Protein AF-A0ABD5QI08-F1 (afdb_monomer_lite)

Organism: NCBI:txid1849069

Structure (mmCIF, N/CA/C/O backbone):
data_AF-A0ABD5QI08-F1
#
_entry.id   AF-A0ABD5QI08-F1
#
loop_
_atom_site.group_PDB
_atom_site.id
_atom_site.type_symbol
_atom_site.label_atom_id
_atom_site.label_alt_id
_atom_site.label_comp_id
_atom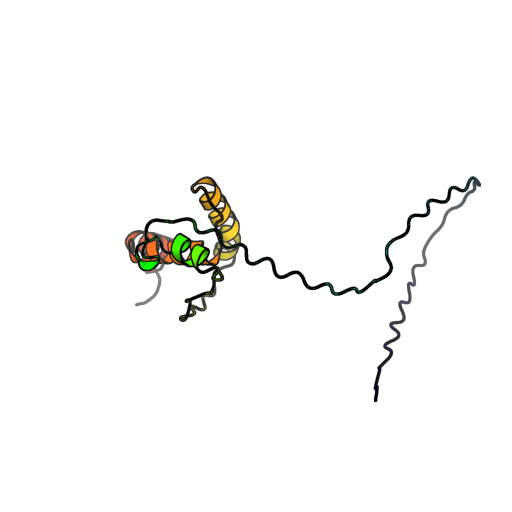_site.label_asym_id
_atom_site.label_entity_id
_atom_site.label_seq_id
_atom_site.pdbx_PDB_ins_code
_atom_site.Cartn_x
_atom_site.Cartn_y
_atom_site.Cartn_z
_atom_site.occupancy
_atom_site.B_iso_or_equiv
_atom_site.auth_seq_id
_atom_site.auth_comp_id
_atom_site.auth_asym_id
_atom_site.auth_atom_id
_atom_site.pdbx_PDB_model_num
ATOM 1 N N . MET A 1 1 ? 16.303 46.527 -18.832 1.00 41.62 1 MET A N 1
ATOM 2 C CA . MET A 1 1 ? 17.630 46.263 -18.244 1.00 41.62 1 MET A CA 1
ATOM 3 C C . MET A 1 1 ? 17.520 46.333 -16.727 1.00 41.62 1 MET A C 1
ATOM 5 O O . MET A 1 1 ? 17.105 47.356 -16.206 1.00 41.62 1 MET A O 1
ATOM 9 N N . THR A 1 2 ? 17.790 45.192 -16.084 1.00 43.00 2 THR A N 1
ATOM 10 C CA . THR A 1 2 ? 18.427 45.016 -14.762 1.00 43.00 2 THR A CA 1
ATOM 11 C C . THR A 1 2 ? 18.005 45.931 -13.605 1.00 43.00 2 THR A C 1
ATOM 13 O O . THR A 1 2 ? 18.594 46.985 -13.381 1.00 43.00 2 THR A O 1
ATOM 16 N N . GLY A 1 3 ? 17.078 45.445 -12.779 1.00 51.38 3 GLY A N 1
ATOM 17 C CA . GLY A 1 3 ? 16.947 45.859 -11.380 1.00 51.38 3 GLY A CA 1
ATOM 18 C C . GLY A 1 3 ? 17.416 44.732 -10.460 1.00 51.38 3 GLY A C 1
ATOM 19 O O . GLY A 1 3 ? 16.595 43.943 -10.005 1.00 51.38 3 GLY A O 1
ATOM 20 N N . LEU A 1 4 ? 18.726 44.627 -10.211 1.00 66.00 4 LEU A N 1
ATOM 21 C CA . LEU A 1 4 ? 19.277 43.728 -9.190 1.00 66.00 4 LEU A CA 1
ATOM 22 C C . LEU A 1 4 ? 19.233 44.437 -7.829 1.00 66.00 4 LEU A C 1
ATOM 24 O O . LEU A 1 4 ? 19.954 45.406 -7.597 1.00 66.00 4 LEU A O 1
ATOM 28 N N . LYS A 1 5 ? 18.391 43.941 -6.921 1.00 64.25 5 LYS A N 1
ATOM 29 C CA . LYS A 1 5 ? 18.389 44.317 -5.503 1.00 64.25 5 LYS A CA 1
ATOM 30 C C . LYS A 1 5 ? 19.515 43.541 -4.810 1.00 64.25 5 LYS A C 1
ATOM 32 O O . LYS A 1 5 ? 19.376 42.347 -4.569 1.00 64.25 5 LYS A O 1
ATOM 37 N N . LYS A 1 6 ? 20.634 44.207 -4.507 1.00 54.91 6 LYS A N 1
ATOM 38 C CA . LYS A 1 6 ? 21.641 43.700 -3.561 1.00 54.91 6 LYS A CA 1
ATOM 39 C C . LYS A 1 6 ? 21.033 43.737 -2.157 1.00 54.91 6 LYS A C 1
ATOM 41 O O . LYS A 1 6 ? 20.915 44.808 -1.572 1.00 54.91 6 LYS A O 1
ATOM 46 N N . GLY A 1 7 ? 20.625 42.584 -1.639 1.00 48.62 7 GLY A N 1
ATOM 47 C CA . GLY A 1 7 ? 20.430 42.401 -0.205 1.00 48.62 7 GLY A CA 1
ATOM 48 C C . GLY A 1 7 ? 21.785 42.104 0.424 1.00 48.62 7 GLY A C 1
ATOM 49 O O . GLY A 1 7 ? 22.311 41.012 0.246 1.00 48.62 7 GLY A O 1
ATOM 50 N N . THR A 1 8 ? 22.375 43.080 1.109 1.00 58.38 8 THR A N 1
ATOM 51 C CA . THR A 1 8 ? 23.517 42.853 1.999 1.00 58.38 8 THR A CA 1
ATOM 52 C C . THR A 1 8 ? 22.947 42.412 3.344 1.00 58.38 8 THR A C 1
ATOM 54 O O . THR A 1 8 ? 22.516 43.245 4.141 1.00 58.38 8 THR A O 1
ATOM 57 N N . GLY A 1 9 ? 22.853 41.103 3.569 1.00 47.41 9 GLY A N 1
ATOM 58 C CA . GLY A 1 9 ? 22.626 40.579 4.912 1.00 47.41 9 GLY A CA 1
ATOM 59 C C . GLY A 1 9 ? 23.881 40.830 5.739 1.00 47.41 9 GLY A C 1
ATOM 60 O O . GLY A 1 9 ? 24.890 40.169 5.519 1.00 47.41 9 GLY A O 1
ATOM 61 N N . SER A 1 10 ? 23.824 41.824 6.627 1.00 50.16 10 SER A N 1
ATOM 62 C CA . SER A 1 10 ? 24.770 41.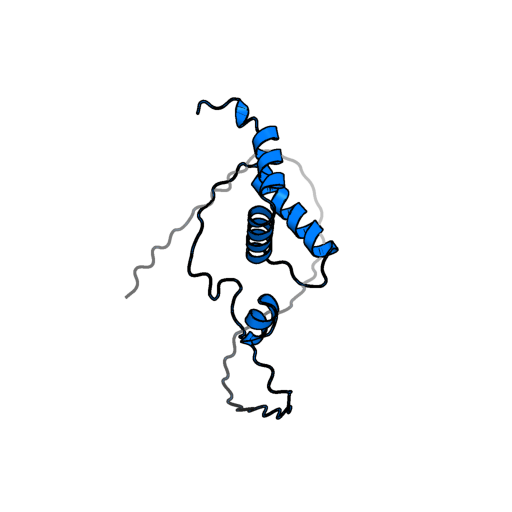991 7.731 1.00 50.16 10 SER A CA 1
ATOM 63 C C . SER A 1 10 ? 24.603 40.785 8.650 1.00 50.16 10 SER A C 1
ATOM 65 O O . SER A 1 10 ? 23.524 40.601 9.213 1.00 50.16 10 SER A O 1
ATOM 67 N N . LEU A 1 11 ? 25.618 39.932 8.744 1.00 54.53 11 LEU A N 1
ATOM 68 C CA . LEU A 1 11 ? 25.716 38.947 9.814 1.00 54.53 11 LEU A CA 1
ATOM 69 C C . LEU A 1 11 ? 26.668 39.536 10.853 1.00 54.53 11 LEU A C 1
ATOM 71 O O . LEU A 1 11 ? 27.881 39.375 10.756 1.00 54.53 11 LEU A O 1
ATOM 75 N N . ASP A 1 12 ? 26.087 40.277 11.795 1.00 50.59 12 ASP A N 1
ATOM 76 C CA . ASP A 1 12 ? 26.692 40.597 13.086 1.00 50.59 12 ASP A CA 1
ATOM 77 C C . ASP A 1 12 ? 26.852 39.284 13.861 1.00 50.59 12 ASP A C 1
ATOM 79 O O . ASP A 1 12 ? 25.883 38.744 14.398 1.00 50.59 12 ASP A O 1
ATOM 83 N N . PHE A 1 13 ? 28.063 38.729 13.862 1.00 54.22 13 PHE A N 1
ATOM 84 C CA . PHE A 1 13 ? 28.442 37.657 14.776 1.00 54.22 13 PHE A CA 1
ATOM 85 C C . PHE A 1 13 ? 29.043 38.308 16.021 1.00 54.22 13 PHE A C 1
ATOM 87 O O . PHE A 1 13 ? 30.258 38.396 16.173 1.00 54.22 13 PHE A O 1
ATOM 94 N N . ASP A 1 14 ? 28.162 38.837 16.865 1.00 43.53 14 ASP A N 1
ATOM 95 C CA . ASP A 1 14 ? 28.501 39.239 18.224 1.00 43.53 14 ASP A CA 1
ATOM 96 C C . ASP A 1 14 ? 28.553 37.954 19.065 1.00 43.53 14 ASP A C 1
ATOM 98 O O . ASP A 1 14 ? 27.550 37.265 19.273 1.00 43.53 14 ASP A O 1
ATOM 102 N N . SER A 1 15 ? 29.760 37.543 19.428 1.00 47.91 15 SER A N 1
ATOM 103 C CA . SER A 1 15 ? 30.022 36.462 20.376 1.00 47.91 15 SER A CA 1
ATOM 104 C C . SER A 1 15 ? 31.237 36.871 21.190 1.00 47.91 15 SER A C 1
ATOM 106 O O . SER A 1 15 ? 32.357 36.461 20.902 1.00 47.91 15 SER A O 1
ATOM 108 N N . ASP A 1 16 ? 30.986 37.713 22.183 1.00 43.41 16 ASP A N 1
ATOM 109 C CA . ASP A 1 16 ? 31.842 37.866 23.351 1.00 43.41 16 ASP A CA 1
ATOM 110 C C . ASP A 1 16 ? 31.259 36.975 24.458 1.00 43.41 16 ASP A C 1
ATOM 112 O O . ASP A 1 16 ? 30.081 37.102 24.790 1.00 43.41 16 ASP A O 1
ATOM 116 N N . GLU A 1 17 ? 32.037 35.998 24.938 1.00 41.78 17 GLU A N 1
ATOM 117 C CA . GLU A 1 17 ? 32.542 36.001 26.322 1.00 41.78 17 GLU A CA 1
ATOM 118 C C . GLU A 1 17 ? 33.519 34.816 26.566 1.00 41.78 17 GLU A C 1
ATOM 120 O O . GLU A 1 17 ? 33.177 33.648 26.367 1.00 41.78 17 GLU A O 1
ATOM 125 N N . ASP A 1 18 ? 34.714 35.189 27.041 1.00 38.81 18 ASP A N 1
ATOM 126 C CA . ASP A 1 18 ? 35.663 34.503 27.940 1.00 38.81 18 ASP A CA 1
ATOM 127 C C . ASP A 1 18 ? 36.664 33.408 27.480 1.00 38.81 18 ASP A C 1
ATOM 129 O O . ASP A 1 18 ? 36.381 32.214 27.419 1.00 38.81 18 ASP A O 1
ATOM 133 N N . ASP A 1 19 ? 37.904 33.891 27.280 1.00 36.78 19 ASP A N 1
ATOM 134 C CA . ASP A 1 19 ? 39.108 33.675 28.124 1.00 36.78 19 ASP A CA 1
ATOM 135 C C . ASP A 1 19 ? 39.776 32.278 28.221 1.00 36.78 19 ASP A C 1
ATOM 137 O O . ASP A 1 19 ? 39.283 31.379 28.901 1.00 36.78 19 ASP A O 1
ATOM 141 N N . ALA A 1 20 ? 40.967 32.142 27.601 1.00 38.16 20 ALA A N 1
ATOM 142 C CA . ALA A 1 20 ? 42.250 31.783 28.254 1.00 38.16 20 ALA A CA 1
ATOM 143 C C . ALA A 1 20 ? 43.334 31.258 27.265 1.00 38.16 20 ALA A C 1
ATOM 145 O O . ALA A 1 20 ? 43.237 30.152 26.743 1.00 38.16 20 ALA A O 1
ATOM 146 N N . GLU A 1 21 ? 44.364 32.090 27.063 1.00 37.28 21 GLU A N 1
ATOM 147 C CA . GLU A 1 21 ? 45.827 31.857 26.950 1.00 37.28 21 GLU A CA 1
ATOM 148 C C . GLU A 1 21 ? 46.464 30.590 26.294 1.00 37.28 21 GLU A C 1
ATOM 150 O O . GLU A 1 21 ? 46.226 29.449 26.684 1.00 37.28 21 GLU A O 1
ATOM 155 N N . ASP A 1 22 ? 47.475 30.893 25.458 1.00 32.34 22 ASP A N 1
ATOM 156 C CA . ASP A 1 22 ? 48.836 30.301 25.358 1.00 32.34 22 ASP A CA 1
ATOM 157 C C . ASP A 1 22 ? 49.277 29.506 24.095 1.00 32.34 22 ASP A C 1
ATOM 159 O O . ASP A 1 22 ? 48.793 28.426 23.765 1.00 32.34 22 ASP A O 1
ATOM 163 N N . ASP A 1 23 ? 50.264 30.126 23.429 1.00 35.50 23 ASP A N 1
ATOM 164 C CA . ASP A 1 23 ? 51.387 29.667 22.592 1.00 35.50 23 ASP A CA 1
ATOM 165 C C . ASP A 1 23 ? 51.418 28.248 21.968 1.00 35.50 23 ASP A C 1
ATOM 167 O O . ASP A 1 23 ? 51.448 27.219 22.638 1.00 35.50 23 ASP A O 1
ATOM 171 N N . THR A 1 24 ? 51.627 28.172 20.644 1.00 32.91 24 THR A N 1
ATOM 172 C CA . THR A 1 24 ? 52.927 27.767 20.054 1.00 32.91 24 THR A CA 1
ATOM 173 C C . THR A 1 24 ? 52.873 27.666 18.520 1.00 32.91 24 THR A C 1
ATOM 175 O O . THR A 1 24 ? 51.943 27.160 17.900 1.00 32.91 24 THR A O 1
ATOM 178 N N . SER A 1 25 ? 53.941 28.168 17.907 1.00 36.16 25 SER A N 1
ATOM 179 C CA . SER A 1 25 ? 54.253 28.172 16.476 1.00 36.16 25 SER A CA 1
ATOM 180 C C . SER A 1 25 ? 54.618 26.780 15.931 1.00 36.16 25 SER A C 1
ATOM 182 O O . SER A 1 25 ? 55.492 26.138 16.513 1.00 36.16 25 SER A O 1
ATOM 184 N N . SER A 1 26 ? 54.066 26.354 14.780 1.00 34.31 26 SER A N 1
ATOM 185 C CA . SER A 1 26 ? 54.842 25.772 13.656 1.00 34.31 26 SER A CA 1
ATOM 186 C C . SER A 1 26 ? 54.009 25.178 12.509 1.00 34.31 26 SER A C 1
ATOM 188 O O . SER A 1 26 ? 53.159 24.320 12.707 1.00 34.31 26 SER A O 1
ATOM 190 N N . GLU A 1 27 ? 54.447 25.564 11.308 1.00 31.67 27 GLU A N 1
ATOM 191 C CA . GLU A 1 27 ? 54.618 24.752 10.093 1.00 31.67 27 GLU A CA 1
ATOM 192 C C . GLU A 1 27 ? 53.465 24.600 9.078 1.00 31.67 27 GLU A C 1
ATOM 194 O O . GLU A 1 27 ? 52.427 23.980 9.285 1.00 31.67 27 GLU A O 1
ATOM 199 N N . SER A 1 28 ? 53.748 25.177 7.909 1.00 38.44 28 SER A N 1
ATOM 200 C CA . SER A 1 28 ? 53.030 25.139 6.642 1.00 38.44 28 SER A CA 1
ATOM 201 C C . SER A 1 28 ? 52.985 23.748 6.002 1.00 38.44 28 SER A C 1
ATOM 203 O O . SER A 1 28 ? 54.010 23.079 5.928 1.00 38.44 28 SER A O 1
ATOM 205 N N . THR A 1 29 ? 51.876 23.421 5.332 1.00 37.06 29 THR A N 1
ATOM 206 C CA . THR A 1 29 ? 51.883 22.677 4.055 1.00 37.06 29 THR A CA 1
ATOM 207 C C . THR A 1 29 ? 50.737 23.177 3.157 1.00 37.06 29 THR A C 1
ATOM 209 O O . THR A 1 29 ? 49.632 23.378 3.659 1.00 37.06 29 THR A O 1
ATOM 212 N N . PRO A 1 30 ? 50.967 23.428 1.852 1.00 44.22 30 PRO A N 1
ATOM 213 C CA . PRO A 1 30 ? 49.906 23.716 0.895 1.00 44.22 30 PRO A CA 1
ATOM 214 C C . PRO A 1 30 ? 49.480 22.427 0.176 1.00 44.22 30 PRO A C 1
ATOM 216 O O . PRO A 1 30 ? 50.327 21.637 -0.240 1.00 44.22 30 PRO A O 1
ATOM 219 N N . ALA A 1 31 ? 48.178 22.240 -0.018 1.00 35.34 31 ALA A N 1
ATOM 220 C CA . ALA A 1 31 ? 47.639 21.281 -0.974 1.00 35.34 31 ALA A CA 1
ATOM 221 C C . ALA A 1 31 ? 46.723 22.045 -1.938 1.00 35.34 31 ALA A C 1
ATOM 223 O O . ALA A 1 31 ? 45.662 22.530 -1.551 1.00 35.34 31 ALA A O 1
ATOM 224 N N . SER A 1 32 ? 47.211 22.211 -3.164 1.00 39.16 32 SER A N 1
ATOM 225 C CA . SER A 1 32 ? 46.466 22.662 -4.339 1.00 39.16 32 SER A CA 1
ATOM 226 C C . SER A 1 32 ? 45.897 21.444 -5.046 1.00 39.16 32 SER A C 1
ATOM 228 O O . SER A 1 32 ? 46.722 20.581 -5.313 1.00 39.16 32 SER A O 1
ATOM 230 N N . GLU A 1 33 ? 44.603 21.431 -5.392 1.00 36.50 33 GLU A N 1
ATOM 231 C CA . GLU A 1 33 ? 43.960 20.776 -6.563 1.00 36.50 33 GLU A CA 1
ATOM 232 C C . GLU A 1 33 ? 42.594 21.503 -6.732 1.00 36.50 33 GLU A C 1
ATOM 234 O O . GLU A 1 33 ? 41.797 21.511 -5.797 1.00 36.50 33 GLU A O 1
ATOM 239 N N . ASP A 1 34 ? 42.444 22.488 -7.629 1.00 36.53 34 ASP A N 1
ATOM 240 C CA . ASP A 1 34 ? 42.020 22.398 -9.046 1.00 36.53 34 ASP A CA 1
ATOM 241 C C . ASP A 1 34 ? 40.671 21.682 -9.264 1.00 36.53 34 ASP A C 1
ATOM 243 O O . ASP A 1 34 ? 40.611 20.460 -9.241 1.00 36.53 34 ASP A O 1
ATOM 247 N N . ASP A 1 35 ? 39.613 22.469 -9.506 1.00 33.94 35 ASP A N 1
ATOM 248 C CA . ASP A 1 35 ? 38.301 22.069 -10.054 1.00 33.94 35 ASP A CA 1
ATOM 249 C C . ASP A 1 35 ? 37.558 23.377 -10.430 1.00 33.94 35 ASP A C 1
ATOM 251 O O . ASP A 1 35 ? 37.493 24.301 -9.617 1.00 33.94 35 ASP A O 1
ATOM 255 N N . ASP A 1 36 ? 36.967 23.626 -11.594 1.00 35.50 36 ASP A N 1
ATOM 256 C CA . ASP A 1 36 ? 36.988 23.032 -12.929 1.00 35.50 36 ASP A CA 1
ATOM 257 C C . ASP A 1 36 ? 36.348 24.127 -13.817 1.00 35.50 36 ASP A C 1
ATOM 259 O O . ASP A 1 36 ? 35.290 24.678 -13.479 1.00 35.50 36 ASP A O 1
ATOM 263 N N . GLU A 1 37 ? 37.032 24.555 -14.883 1.00 37.94 37 GLU A N 1
ATOM 264 C CA . GLU A 1 37 ? 36.519 25.576 -15.801 1.00 37.94 37 GLU A CA 1
ATOM 265 C C . GLU A 1 37 ? 35.772 24.915 -16.963 1.00 37.94 37 GLU A C 1
ATOM 267 O O . GLU A 1 37 ? 36.319 24.124 -17.727 1.00 37.94 37 GLU A O 1
ATOM 272 N N . SER A 1 38 ? 34.514 25.322 -17.109 1.00 40.84 38 SER A N 1
ATOM 273 C CA . SER A 1 38 ? 33.671 25.237 -18.300 1.00 40.84 38 SER A CA 1
ATOM 274 C C . SER A 1 38 ? 34.425 25.129 -19.636 1.00 40.84 38 SER A C 1
ATOM 276 O O . SER A 1 38 ? 35.109 26.063 -20.049 1.00 40.84 38 SER A O 1
ATOM 278 N N . SER A 1 39 ? 34.110 24.101 -20.429 1.00 36.62 39 SER A N 1
ATOM 279 C CA . SER A 1 39 ? 34.278 24.165 -21.883 1.00 36.62 39 SER A CA 1
ATOM 280 C C . SER A 1 39 ? 33.136 23.468 -22.621 1.00 36.62 39 SER A C 1
ATOM 282 O O . SER A 1 39 ? 32.890 22.273 -22.477 1.00 36.62 39 SER A O 1
ATOM 284 N N . LEU A 1 40 ? 32.430 24.268 -23.419 1.00 45.84 40 LEU A N 1
ATOM 285 C CA . LEU A 1 40 ? 31.455 23.853 -24.418 1.00 45.84 40 LEU A CA 1
ATOM 286 C C . LEU A 1 40 ? 32.180 23.266 -25.636 1.00 45.84 40 LEU A C 1
ATOM 288 O O . LEU A 1 40 ? 33.051 23.925 -26.209 1.00 45.84 40 LEU A O 1
ATOM 292 N N . GLN A 1 41 ? 31.733 22.103 -26.110 1.00 41.94 41 GLN A N 1
ATOM 293 C CA . GLN A 1 41 ? 31.847 21.749 -27.524 1.00 41.94 41 GLN A CA 1
ATOM 294 C C . GLN A 1 41 ? 30.788 20.717 -27.923 1.00 41.94 41 GLN A C 1
ATOM 296 O O . GLN A 1 41 ? 30.707 19.620 -27.375 1.00 41.94 41 GLN A O 1
ATOM 301 N N . GLU A 1 42 ? 29.951 21.133 -28.869 1.00 46.50 42 GLU A N 1
ATOM 302 C CA . GLU A 1 42 ? 29.042 20.305 -29.649 1.00 46.50 42 GLU A CA 1
ATOM 303 C C . GLU A 1 42 ? 29.873 19.428 -30.592 1.00 46.50 42 GLU A C 1
ATOM 305 O O . GLU A 1 42 ? 30.688 19.983 -31.319 1.00 46.50 42 GLU A O 1
ATOM 310 N N . GLU A 1 43 ? 29.633 18.113 -30.644 1.00 43.31 43 GLU A N 1
ATOM 311 C CA . GLU A 1 43 ? 29.838 17.337 -31.873 1.00 43.31 43 GLU A CA 1
ATOM 312 C C . GLU A 1 43 ? 28.747 16.274 -32.058 1.00 43.31 43 GLU A C 1
ATOM 314 O O . GLU A 1 43 ? 28.444 15.440 -31.203 1.00 43.31 43 GLU A O 1
ATOM 319 N N . ASP A 1 44 ? 28.153 16.381 -33.237 1.00 42.12 44 ASP A N 1
ATOM 320 C CA . ASP A 1 44 ? 27.141 15.562 -33.872 1.00 42.12 44 ASP A CA 1
ATOM 321 C C . ASP A 1 44 ? 27.706 14.162 -34.166 1.00 42.12 44 ASP A C 1
ATOM 323 O O . ASP A 1 44 ? 28.624 14.014 -34.971 1.00 42.12 44 ASP A O 1
ATOM 327 N N . THR A 1 45 ? 27.160 13.109 -33.551 1.00 41.53 45 THR A N 1
ATOM 328 C CA . THR A 1 45 ? 27.262 11.757 -34.118 1.00 41.53 45 THR A CA 1
ATOM 329 C C . THR A 1 45 ? 25.931 11.028 -33.976 1.00 41.53 45 THR A C 1
ATOM 331 O O . THR A 1 45 ? 25.599 10.412 -32.965 1.00 41.53 45 THR A O 1
ATOM 334 N N . SER A 1 46 ? 25.155 11.080 -35.057 1.00 49.50 46 SER A N 1
ATOM 335 C CA . SER A 1 46 ? 24.106 10.107 -35.346 1.00 49.50 46 SER A CA 1
ATOM 336 C C . SER A 1 46 ? 24.663 8.682 -35.227 1.00 49.50 46 SER A C 1
ATOM 338 O O . SER A 1 46 ? 25.391 8.209 -36.097 1.00 49.50 46 SER A O 1
ATOM 340 N N . SER A 1 47 ? 24.303 7.976 -34.156 1.00 43.09 47 SER A N 1
ATOM 341 C CA . SER A 1 47 ? 24.408 6.517 -34.072 1.00 43.09 47 SER A CA 1
ATOM 342 C C . SER A 1 47 ? 23.015 5.938 -33.893 1.00 43.09 47 SER A C 1
ATOM 344 O O . SER A 1 47 ? 22.564 5.623 -32.793 1.00 43.09 47 SER A O 1
ATOM 346 N N . THR A 1 48 ? 22.328 5.798 -35.023 1.00 45.06 48 THR A N 1
ATOM 347 C CA . THR A 1 48 ? 21.166 4.930 -35.177 1.00 45.06 48 THR A CA 1
ATOM 348 C C . THR A 1 48 ? 21.612 3.503 -34.861 1.00 45.06 48 THR A C 1
ATOM 350 O O . THR A 1 48 ? 22.183 2.807 -35.700 1.00 45.06 48 THR A O 1
ATOM 353 N N . ARG A 1 49 ? 21.405 3.060 -33.619 1.00 45.22 49 ARG A N 1
ATOM 354 C CA . ARG A 1 49 ? 21.567 1.654 -33.240 1.00 45.22 49 ARG A CA 1
ATOM 355 C C . ARG A 1 49 ? 20.336 0.894 -33.732 1.00 45.22 49 ARG A C 1
ATOM 357 O O . ARG A 1 49 ? 19.414 0.617 -32.970 1.00 45.22 49 ARG A O 1
ATOM 364 N N . GLU A 1 50 ? 20.320 0.565 -35.021 1.00 46.22 50 GLU A N 1
ATOM 365 C CA . GLU A 1 50 ? 19.396 -0.430 -35.567 1.00 46.22 50 GLU A CA 1
ATOM 366 C C . GLU A 1 50 ? 19.797 -1.806 -35.031 1.00 46.22 50 GLU A C 1
ATOM 368 O O . GLU A 1 50 ? 20.554 -2.560 -35.638 1.00 46.22 50 GLU A O 1
ATOM 373 N N . THR A 1 51 ? 19.310 -2.122 -33.835 1.00 43.09 51 THR A N 1
ATOM 374 C CA . THR A 1 51 ? 19.351 -3.487 -33.321 1.00 43.09 51 THR A CA 1
ATOM 375 C C . THR A 1 51 ? 18.060 -4.137 -33.794 1.00 43.09 51 THR A C 1
ATOM 377 O O . THR A 1 51 ? 17.031 -4.038 -33.130 1.00 43.09 51 THR A O 1
ATOM 380 N N . THR A 1 52 ? 18.086 -4.737 -34.989 1.00 49.88 52 THR A N 1
ATOM 381 C CA . THR A 1 52 ? 16.998 -5.602 -35.464 1.00 49.88 52 THR A CA 1
ATOM 382 C C . THR A 1 52 ? 17.053 -6.899 -34.648 1.00 49.88 52 THR A C 1
ATOM 384 O O . THR A 1 52 ? 17.610 -7.925 -35.029 1.00 49.88 52 THR A O 1
ATOM 387 N N . SER A 1 53 ? 16.556 -6.816 -33.419 1.00 47.69 53 SER A N 1
ATOM 388 C CA . SER A 1 53 ? 16.216 -7.989 -32.634 1.00 47.69 53 SER A CA 1
ATOM 389 C C . SER A 1 53 ? 14.801 -8.340 -33.045 1.00 47.69 53 SER A C 1
ATOM 391 O O . SER A 1 53 ? 13.856 -7.645 -32.684 1.00 47.69 53 SER A O 1
ATOM 393 N N . GLN A 1 54 ? 14.674 -9.390 -33.852 1.00 50.81 54 GLN A N 1
ATOM 394 C CA . GLN A 1 54 ? 13.410 -10.037 -34.175 1.00 50.81 54 GLN A CA 1
ATOM 395 C C . GLN A 1 54 ? 12.855 -10.647 -32.878 1.00 50.81 54 GLN A C 1
ATOM 397 O O . GLN A 1 54 ? 12.995 -11.838 -32.611 1.00 50.81 54 GLN A O 1
ATOM 402 N N . ALA A 1 55 ? 12.326 -9.786 -32.010 1.00 59.41 55 ALA A N 1
ATOM 403 C CA . ALA A 1 55 ? 11.549 -10.184 -30.858 1.00 59.41 55 ALA A CA 1
ATOM 404 C C . ALA A 1 55 ? 10.223 -10.755 -31.380 1.00 59.41 55 ALA A C 1
ATOM 406 O O . ALA A 1 55 ? 9.722 -10.274 -32.403 1.00 59.41 55 ALA A O 1
ATOM 407 N N . PRO A 1 56 ? 9.652 -11.783 -30.729 1.00 54.75 56 PRO A N 1
ATOM 408 C CA . PRO A 1 56 ? 8.254 -12.117 -30.965 1.00 54.75 56 PRO A CA 1
ATOM 409 C C . PRO A 1 56 ? 7.431 -10.829 -30.869 1.00 54.75 56 PRO A C 1
ATOM 411 O O . PRO A 1 56 ? 7.722 -9.990 -30.015 1.00 54.75 56 PRO A O 1
ATOM 414 N N . ASP A 1 57 ? 6.461 -10.668 -31.769 1.00 63.81 57 ASP A N 1
ATOM 415 C CA . ASP A 1 57 ? 5.496 -9.565 -31.767 1.00 63.81 57 ASP A CA 1
ATOM 416 C C . ASP A 1 57 ? 4.615 -9.724 -30.517 1.00 63.81 57 ASP A C 1
ATOM 418 O O . ASP A 1 57 ? 3.525 -10.290 -30.549 1.00 63.81 57 ASP A O 1
ATOM 422 N N . LEU A 1 58 ? 5.194 -9.405 -29.361 1.00 69.62 58 LEU A N 1
ATOM 423 C CA . LEU A 1 58 ? 4.523 -9.407 -28.078 1.00 69.62 58 LEU A CA 1
ATOM 424 C C . LEU A 1 58 ? 3.663 -8.159 -28.075 1.00 69.62 58 LEU A C 1
ATOM 426 O O . LEU A 1 58 ? 4.191 -7.044 -28.058 1.00 69.62 58 LEU A O 1
ATOM 430 N N . ASP A 1 59 ? 2.346 -8.351 -28.088 1.00 82.06 59 ASP A N 1
ATOM 431 C CA . ASP A 1 59 ? 1.444 -7.244 -27.836 1.00 82.06 59 ASP A CA 1
ATOM 432 C C . ASP A 1 59 ? 1.745 -6.712 -26.432 1.00 82.06 59 ASP A C 1
ATOM 434 O O . ASP A 1 59 ? 1.555 -7.390 -25.419 1.00 82.06 59 ASP A O 1
ATOM 438 N N . VAL A 1 60 ? 2.255 -5.482 -26.373 1.00 76.38 60 VAL A N 1
ATOM 439 C CA . VAL A 1 60 ? 2.582 -4.800 -25.118 1.00 76.38 60 VAL A CA 1
ATOM 440 C C . VAL A 1 60 ? 1.346 -4.719 -24.217 1.00 76.38 60 VAL A C 1
ATOM 442 O O . VAL A 1 60 ? 1.500 -4.650 -23.003 1.00 76.38 60 VAL A O 1
ATOM 445 N N . ASN A 1 61 ? 0.132 -4.769 -24.779 1.00 81.19 61 ASN A N 1
ATOM 446 C CA . ASN A 1 61 ? -1.119 -4.727 -24.025 1.00 81.19 61 ASN A CA 1
ATOM 447 C C . ASN A 1 61 ? -1.458 -6.038 -23.287 1.00 81.19 61 ASN A C 1
ATOM 449 O O . ASN A 1 61 ? -2.281 -5.996 -22.374 1.00 81.19 61 ASN A O 1
ATOM 453 N N . ASP A 1 62 ? -0.811 -7.162 -23.619 1.00 84.88 62 ASP A N 1
ATOM 454 C CA . ASP A 1 62 ? -1.036 -8.464 -22.965 1.00 84.88 62 ASP A CA 1
ATOM 455 C C . ASP A 1 62 ? -0.096 -8.712 -21.767 1.00 84.88 62 ASP A C 1
ATOM 457 O O . ASP A 1 62 ? -0.232 -9.698 -21.039 1.00 84.88 62 ASP A O 1
ATOM 461 N N . LEU A 1 63 ? 0.877 -7.826 -21.532 1.00 86.69 63 LEU A N 1
ATOM 462 C CA . LEU A 1 63 ? 1.847 -7.965 -20.440 1.00 86.69 63 LEU A CA 1
ATOM 463 C C . LEU A 1 63 ? 1.286 -7.432 -19.106 1.00 86.69 63 LEU A C 1
ATOM 465 O O . LEU A 1 63 ? 0.386 -6.601 -19.101 1.00 8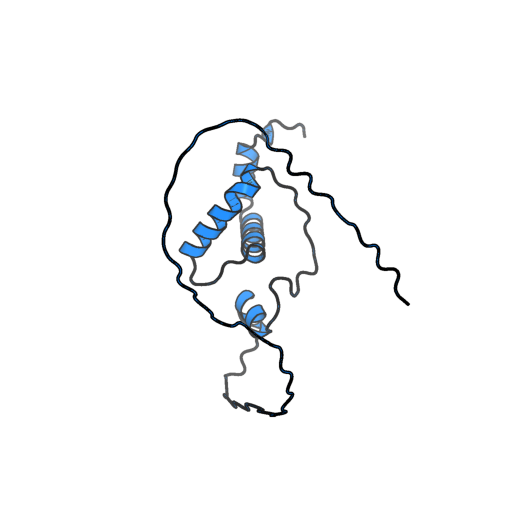6.69 63 LEU A O 1
ATOM 469 N N . PRO A 1 64 ? 1.811 -7.830 -17.935 1.00 87.50 64 PRO A N 1
ATOM 470 C CA . PRO A 1 64 ? 1.414 -7.219 -16.664 1.00 87.50 64 PRO A CA 1
ATOM 471 C C . PRO A 1 64 ? 1.660 -5.703 -16.645 1.00 87.50 64 PRO A C 1
ATOM 473 O O . PRO A 1 64 ? 2.668 -5.232 -17.172 1.00 87.50 64 PRO A O 1
ATOM 476 N N . TYR A 1 65 ? 0.778 -4.941 -15.991 1.00 83.88 65 TYR A N 1
ATOM 477 C CA . TYR A 1 65 ? 0.768 -3.468 -16.018 1.00 83.88 65 TYR A CA 1
ATOM 478 C C . TYR A 1 65 ? 2.146 -2.808 -15.803 1.00 83.88 65 TYR A C 1
ATOM 480 O O . TYR A 1 65 ? 2.550 -1.956 -16.597 1.00 83.88 65 TYR A O 1
ATOM 488 N N . LEU A 1 66 ? 2.905 -3.223 -14.778 1.00 85.12 66 LEU A N 1
ATOM 489 C CA . LEU A 1 66 ? 4.230 -2.648 -14.492 1.00 85.12 66 LEU A CA 1
ATOM 490 C C . LEU A 1 66 ? 5.223 -2.861 -15.644 1.00 85.12 66 LEU A C 1
ATOM 492 O O . LEU A 1 66 ? 6.004 -1.961 -15.960 1.00 85.12 66 LEU A O 1
ATOM 496 N N . VAL A 1 67 ? 5.149 -4.018 -16.305 1.00 86.12 67 VAL A N 1
ATOM 497 C CA . VAL A 1 67 ? 5.975 -4.349 -17.471 1.00 86.12 67 VAL A CA 1
ATOM 498 C C . VAL A 1 67 ? 5.572 -3.476 -18.658 1.00 86.12 67 VAL A C 1
ATOM 500 O O . VAL A 1 67 ? 6.446 -2.879 -19.288 1.00 86.12 67 VAL A O 1
ATOM 503 N N . GLN A 1 68 ? 4.267 -3.316 -18.917 1.00 84.81 68 GLN A N 1
ATOM 504 C CA . GLN A 1 68 ? 3.780 -2.433 -19.986 1.00 84.81 68 GLN A CA 1
ATOM 505 C C . GLN A 1 68 ? 4.305 -1.003 -19.811 1.00 8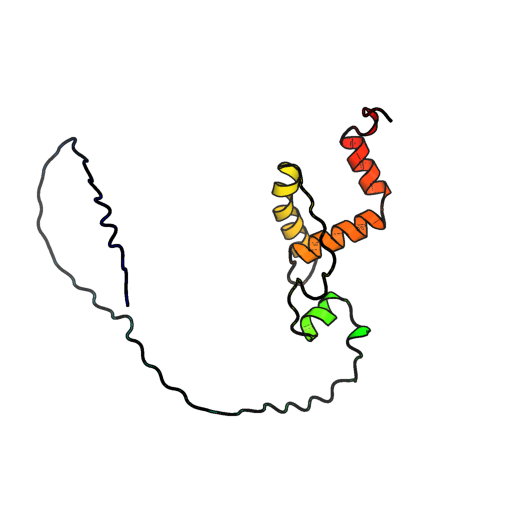4.81 68 GLN A C 1
ATOM 507 O O . GLN A 1 68 ? 4.837 -0.401 -20.748 1.00 84.81 68 GLN A O 1
ATOM 512 N N . ARG A 1 69 ? 4.193 -0.470 -18.586 1.00 86.56 69 ARG A N 1
ATOM 513 C CA . ARG A 1 69 ? 4.626 0.889 -18.245 1.00 86.56 69 ARG A CA 1
ATOM 514 C C . ARG A 1 69 ? 6.124 1.077 -18.471 1.00 86.56 69 ARG A C 1
ATOM 516 O O . ARG A 1 69 ? 6.531 2.059 -19.092 1.00 86.56 69 ARG A O 1
ATOM 523 N N . GLN A 1 70 ? 6.937 0.131 -17.997 1.00 84.69 70 GLN A N 1
ATOM 524 C CA . GLN A 1 70 ? 8.389 0.190 -18.146 1.00 84.69 70 GLN A CA 1
ATOM 525 C C . GLN A 1 70 ? 8.812 0.124 -19.621 1.00 84.69 70 GLN A C 1
ATOM 527 O O . GLN A 1 70 ? 9.666 0.905 -20.037 1.00 84.69 70 GLN A O 1
ATOM 532 N N . MET A 1 71 ? 8.192 -0.743 -20.430 1.00 83.75 71 MET A N 1
ATOM 533 C CA . MET A 1 71 ? 8.513 -0.857 -21.860 1.00 83.75 71 MET A CA 1
ATOM 534 C C . MET A 1 71 ? 8.137 0.394 -22.663 1.00 83.75 71 MET A C 1
ATOM 536 O O . MET A 1 71 ? 8.830 0.734 -23.618 1.00 83.75 71 MET A O 1
ATOM 540 N N . ARG A 1 72 ? 7.088 1.123 -22.257 1.00 82.56 72 ARG A N 1
ATOM 541 C CA . ARG A 1 72 ? 6.726 2.422 -22.855 1.00 82.56 72 ARG A CA 1
ATOM 542 C C . ARG A 1 72 ? 7.647 3.572 -22.422 1.00 82.56 72 ARG A C 1
ATOM 544 O O . ARG A 1 72 ? 7.448 4.696 -22.874 1.00 82.56 72 ARG A O 1
ATOM 551 N N . GLY A 1 73 ? 8.616 3.326 -21.532 1.00 78.56 73 GLY A N 1
ATOM 552 C CA . GLY A 1 73 ? 9.444 4.378 -20.929 1.00 78.56 73 GLY A CA 1
ATOM 553 C C . GLY A 1 73 ? 8.617 5.387 -20.128 1.00 78.56 73 GLY A C 1
ATOM 554 O O . GLY A 1 73 ? 9.010 6.543 -19.975 1.00 78.56 73 GLY A O 1
ATOM 555 N N . ALA A 1 74 ? 7.435 4.971 -19.671 1.00 79.12 74 ALA A N 1
ATOM 556 C CA . ALA A 1 74 ? 6.449 5.856 -19.089 1.00 79.12 74 ALA A CA 1
ATOM 557 C C . ALA A 1 74 ? 6.718 6.052 -17.590 1.00 79.12 74 ALA A C 1
ATOM 559 O O . ALA A 1 74 ? 7.111 5.124 -16.880 1.00 79.12 74 ALA A O 1
ATOM 560 N N . SER A 1 75 ? 6.513 7.276 -17.095 1.00 80.44 75 SER A N 1
ATOM 561 C CA . SER A 1 75 ? 6.692 7.572 -15.669 1.00 80.44 75 SER A CA 1
ATOM 562 C C . SER A 1 75 ? 5.703 6.785 -14.804 1.00 80.44 75 SER A C 1
ATOM 564 O O . SER A 1 75 ? 4.647 6.375 -15.279 1.00 80.44 75 SER A O 1
ATOM 566 N N . VAL A 1 76 ? 5.976 6.671 -13.502 1.00 75.69 76 VAL A N 1
ATOM 567 C CA . VAL A 1 76 ? 5.037 6.066 -12.537 1.00 75.69 76 VAL A CA 1
ATOM 568 C C . VAL A 1 76 ? 3.661 6.742 -12.515 1.00 75.69 76 VAL A C 1
ATOM 570 O O . VAL A 1 76 ? 2.695 6.130 -12.084 1.00 75.69 76 VAL A O 1
ATOM 573 N N . ASN A 1 77 ? 3.559 7.991 -12.978 1.00 76.56 77 ASN A N 1
ATOM 574 C CA . ASN A 1 77 ? 2.305 8.742 -13.043 1.00 76.56 77 ASN A CA 1
ATOM 575 C C . ASN A 1 77 ? 1.615 8.657 -14.409 1.00 76.56 77 ASN A C 1
ATOM 577 O O . ASN A 1 77 ? 0.549 9.245 -14.581 1.00 76.56 77 ASN A O 1
ATOM 581 N N . ALA A 1 78 ? 2.221 7.981 -15.388 1.00 77.12 78 ALA A N 1
ATOM 582 C CA . ALA A 1 78 ? 1.605 7.806 -16.692 1.00 77.12 78 ALA A CA 1
ATOM 583 C C . ALA A 1 78 ? 0.267 7.074 -16.546 1.00 77.12 78 ALA A C 1
ATOM 585 O O . ALA A 1 78 ? 0.132 6.179 -15.717 1.00 77.12 78 ALA A O 1
ATOM 586 N N . ASP A 1 79 ? -0.723 7.512 -17.320 1.00 73.44 79 ASP A N 1
ATOM 587 C CA . ASP A 1 79 ? -2.078 6.949 -17.363 1.00 73.44 79 ASP A CA 1
ATOM 588 C C . ASP A 1 79 ? -2.898 7.050 -16.053 1.00 73.44 79 ASP A C 1
ATOM 590 O O . ASP A 1 79 ? -4.066 6.664 -16.019 1.00 73.44 79 ASP A O 1
ATOM 594 N N . ARG A 1 80 ? -2.367 7.682 -14.993 1.00 79.94 80 ARG A N 1
ATOM 595 C CA . ARG A 1 80 ? -3.117 8.016 -13.768 1.00 79.94 80 ARG A CA 1
ATOM 596 C C . ARG A 1 80 ? -3.947 9.288 -13.960 1.00 79.94 80 ARG A C 1
ATOM 598 O O . ARG A 1 80 ? -3.584 10.365 -13.494 1.00 79.94 80 ARG A O 1
ATOM 605 N N . THR A 1 81 ? -5.077 9.173 -14.659 1.00 83.56 81 THR A N 1
ATOM 606 C CA . THR A 1 81 ? -5.969 10.317 -14.947 1.00 83.56 81 THR A CA 1
ATOM 607 C C . THR A 1 81 ? -6.872 10.708 -13.778 1.00 83.56 81 THR A C 1
ATOM 609 O O . THR A 1 81 ? -7.425 11.806 -13.772 1.00 83.56 81 THR A O 1
ATOM 612 N N . ASN A 1 82 ? -7.047 9.815 -12.802 1.00 84.56 82 ASN A N 1
ATOM 613 C CA . ASN A 1 82 ? -7.916 10.019 -11.647 1.00 84.56 82 ASN A CA 1
ATOM 614 C C . ASN A 1 82 ? -7.067 10.187 -10.387 1.00 84.56 82 ASN A C 1
ATOM 616 O O . ASN A 1 82 ? -6.238 9.335 -10.075 1.00 84.56 82 ASN A O 1
ATOM 620 N N . GLN A 1 83 ? -7.287 11.278 -9.655 1.00 84.81 83 GLN A N 1
ATOM 621 C CA . GLN A 1 83 ? -6.575 11.564 -8.414 1.00 84.81 83 GLN A CA 1
ATOM 622 C C . GLN A 1 83 ? -7.472 11.290 -7.207 1.00 84.81 83 GLN A C 1
ATOM 624 O O . GLN A 1 83 ? -8.595 11.786 -7.137 1.00 84.81 83 GLN A O 1
ATOM 629 N N . LEU A 1 84 ? -6.942 10.559 -6.226 1.00 84.00 84 LEU A N 1
ATOM 630 C CA . LEU A 1 84 ? -7.536 10.436 -4.899 1.00 84.00 84 LEU A CA 1
ATOM 631 C C . LEU A 1 84 ? -6.746 11.313 -3.922 1.00 84.00 84 LEU A C 1
ATOM 633 O O . LEU A 1 84 ? -5.568 11.056 -3.670 1.00 84.00 84 LEU A O 1
ATOM 637 N N . LEU A 1 85 ? -7.380 12.353 -3.377 1.00 90.75 85 LEU A N 1
ATOM 638 C CA . LEU A 1 85 ? -6.814 13.107 -2.260 1.00 90.75 85 LEU A CA 1
ATOM 639 C C . LEU A 1 85 ? -7.216 12.412 -0.959 1.00 90.75 85 LEU A C 1
ATOM 641 O O . LEU A 1 85 ? -8.399 12.352 -0.633 1.00 90.75 85 LEU A O 1
ATOM 645 N N . LEU A 1 86 ? -6.232 11.884 -0.234 1.00 89.44 86 LEU A N 1
ATOM 646 C CA . LEU A 1 86 ? -6.447 11.175 1.021 1.00 89.44 86 LEU A CA 1
ATOM 647 C C . LEU A 1 86 ? -5.568 11.772 2.118 1.00 89.44 86 LEU A C 1
ATOM 649 O O . LEU A 1 86 ? -4.340 11.707 2.052 1.00 89.44 86 LEU A O 1
ATOM 653 N N . GLU A 1 87 ? -6.209 12.324 3.141 1.00 94.50 87 GLU A N 1
ATOM 654 C CA . GLU A 1 87 ? -5.543 12.728 4.374 1.00 94.50 87 GLU A CA 1
ATOM 655 C C . GLU A 1 87 ? -5.593 11.571 5.371 1.00 94.50 87 GLU A C 1
ATOM 657 O O . GLU A 1 87 ? -6.656 11.024 5.665 1.00 94.50 87 GLU A O 1
ATOM 662 N N . VAL A 1 88 ? -4.427 11.179 5.881 1.00 94.62 88 VAL A N 1
ATOM 663 C CA . VAL A 1 88 ? -4.284 10.036 6.789 1.00 94.62 88 VAL A CA 1
ATOM 664 C C . VAL A 1 88 ? -3.774 10.478 8.155 1.00 94.62 88 VAL A C 1
ATOM 666 O O . VAL A 1 88 ? -3.137 11.523 8.304 1.00 94.62 88 VAL A O 1
ATOM 669 N N . ARG A 1 89 ? -4.041 9.657 9.175 1.00 95.75 89 ARG A N 1
ATOM 670 C CA . ARG A 1 89 ? -3.545 9.879 10.540 1.00 95.75 89 ARG A CA 1
ATOM 671 C C . ARG A 1 89 ? -2.012 9.736 10.593 1.00 95.75 89 ARG A C 1
ATOM 673 O O . ARG A 1 89 ? -1.454 8.996 9.782 1.00 95.75 89 ARG A O 1
ATOM 680 N N . PRO A 1 90 ? -1.320 10.364 11.566 1.00 97.25 90 PRO A N 1
ATOM 681 C CA . PRO A 1 90 ? 0.142 10.321 11.643 1.00 97.25 90 PRO A CA 1
ATOM 682 C C . PRO A 1 90 ? 0.741 8.912 11.673 1.00 97.25 90 PRO A C 1
ATOM 684 O O . PRO A 1 90 ? 1.731 8.681 10.991 1.00 97.25 90 PRO A O 1
ATOM 687 N N . PHE A 1 91 ? 0.130 7.970 12.402 1.00 94.62 91 PHE A N 1
ATOM 688 C CA . PHE A 1 91 ? 0.632 6.592 12.473 1.00 94.62 91 PHE A CA 1
ATOM 689 C C . PHE A 1 91 ? 0.558 5.883 11.114 1.00 94.62 91 PHE A C 1
ATOM 691 O O . PHE A 1 91 ? 1.531 5.284 10.689 1.00 94.62 91 PHE A O 1
ATOM 698 N N . VAL A 1 92 ? -0.533 6.072 10.362 1.00 95.19 92 VAL A N 1
ATOM 699 C CA . VAL A 1 92 ? -0.686 5.509 9.008 1.00 95.19 92 VAL A CA 1
ATOM 700 C C . VAL A 1 92 ? 0.389 6.047 8.065 1.00 95.19 92 VAL A C 1
ATOM 702 O O . VAL A 1 92 ? 0.912 5.316 7.233 1.00 95.19 92 VAL A O 1
ATOM 705 N N . LYS A 1 93 ? 0.729 7.336 8.191 1.00 95.31 93 LYS A N 1
ATOM 706 C CA . LYS A 1 93 ? 1.797 7.945 7.392 1.00 95.31 93 LYS A CA 1
ATOM 707 C C . LYS A 1 93 ? 3.181 7.424 7.789 1.00 95.31 93 LYS A C 1
ATOM 709 O O . LYS A 1 93 ? 4.020 7.261 6.913 1.00 95.31 93 LYS A O 1
ATOM 714 N N . ALA A 1 94 ? 3.428 7.230 9.083 1.00 94.75 94 ALA A N 1
ATOM 715 C CA . ALA A 1 94 ? 4.716 6.766 9.593 1.00 94.75 94 ALA A CA 1
ATOM 716 C C . ALA A 1 94 ? 4.996 5.307 9.202 1.00 94.75 94 ALA A C 1
ATOM 718 O O . ALA A 1 94 ? 6.115 4.989 8.811 1.00 94.75 94 ALA A O 1
ATOM 719 N N . ASP A 1 95 ? 3.969 4.457 9.231 1.00 95.69 95 ASP A N 1
ATOM 720 C CA . ASP A 1 95 ? 4.096 3.026 8.931 1.00 95.69 95 ASP A CA 1
ATOM 721 C C . ASP A 1 95 ? 4.288 2.738 7.429 1.00 95.69 95 ASP A C 1
ATOM 723 O O . ASP A 1 95 ? 4.637 1.622 7.049 1.00 95.69 95 ASP A O 1
ATOM 727 N N . GLU A 1 96 ? 4.099 3.732 6.551 1.00 95.75 96 GLU A N 1
ATOM 728 C CA . GLU A 1 96 ? 4.257 3.562 5.102 1.00 95.75 96 GLU A CA 1
ATOM 729 C C . GLU A 1 96 ? 5.675 3.130 4.707 1.00 95.75 96 GLU A C 1
ATOM 731 O O . GLU A 1 96 ? 5.833 2.300 3.815 1.00 95.75 96 GLU A O 1
ATOM 736 N N . ASP A 1 97 ? 6.711 3.678 5.344 1.00 94.69 97 ASP A N 1
ATOM 737 C CA . ASP A 1 97 ? 8.088 3.331 4.983 1.00 94.69 97 ASP A CA 1
ATOM 738 C C . ASP A 1 97 ? 8.418 1.882 5.384 1.00 94.69 97 ASP A C 1
ATOM 740 O O . ASP A 1 97 ? 9.099 1.182 4.634 1.00 94.69 97 ASP A O 1
ATOM 744 N N . THR A 1 98 ? 7.869 1.400 6.505 1.00 96.94 98 THR A N 1
ATOM 745 C CA . THR A 1 98 ? 7.961 -0.013 6.908 1.00 96.94 98 THR A CA 1
ATOM 746 C C . THR A 1 98 ? 7.203 -0.909 5.939 1.00 96.94 98 THR A C 1
ATOM 748 O O . THR A 1 98 ? 7.771 -1.873 5.443 1.00 96.94 98 THR A O 1
ATOM 751 N N . PHE A 1 99 ? 5.969 -0.546 5.580 1.00 97.06 99 PHE A N 1
ATOM 752 C CA . PHE A 1 99 ? 5.186 -1.282 4.586 1.00 97.06 99 PHE A CA 1
ATOM 753 C C . PHE A 1 99 ? 5.927 -1.432 3.246 1.00 97.06 99 PHE A C 1
ATOM 755 O O . PHE A 1 99 ? 5.894 -2.495 2.629 1.00 97.06 99 PHE A O 1
ATOM 762 N N . LEU A 1 100 ? 6.625 -0.388 2.793 1.00 96.62 100 LEU A N 1
ATOM 763 C CA . LEU A 1 100 ? 7.416 -0.441 1.561 1.00 96.62 100 LEU A CA 1
ATOM 764 C C . LEU A 1 100 ? 8.665 -1.314 1.695 1.00 96.62 100 LEU A C 1
ATOM 766 O O . LEU A 1 100 ? 8.997 -2.019 0.743 1.00 96.62 100 LEU A O 1
ATOM 770 N N . ALA A 1 101 ? 9.344 -1.269 2.844 1.00 95.94 101 ALA A N 1
ATOM 771 C CA . ALA A 1 101 ? 10.479 -2.145 3.123 1.00 95.94 101 ALA A CA 1
ATOM 772 C C . ALA A 1 101 ? 10.044 -3.619 3.133 1.00 95.94 101 ALA A C 1
ATOM 774 O O . ALA A 1 101 ? 10.637 -4.429 2.425 1.00 95.94 101 ALA A O 1
ATOM 775 N N . ASP A 1 102 ? 8.943 -3.932 3.820 1.00 97.44 102 ASP A N 1
ATOM 776 C CA . ASP A 1 102 ? 8.380 -5.282 3.871 1.00 97.44 102 ASP A CA 1
ATOM 777 C C . ASP A 1 102 ? 8.005 -5.785 2.467 1.00 97.44 102 ASP A C 1
ATOM 779 O O . ASP A 1 102 ? 8.287 -6.928 2.117 1.00 97.44 102 ASP A O 1
ATOM 783 N N . LEU A 1 103 ? 7.409 -4.937 1.618 1.00 96.94 103 LEU A N 1
ATOM 784 C CA . LEU A 1 103 ? 7.139 -5.301 0.223 1.00 96.94 103 LEU A CA 1
ATOM 785 C C . LEU A 1 103 ? 8.427 -5.569 -0.561 1.00 96.94 103 LEU A C 1
ATOM 787 O O . LEU A 1 103 ? 8.481 -6.529 -1.325 1.00 96.94 103 LEU A O 1
ATOM 791 N N . GLN A 1 104 ? 9.454 -4.741 -0.380 1.00 94.94 104 GLN A N 1
ATOM 792 C CA . GLN A 1 104 ? 10.729 -4.882 -1.080 1.00 94.94 104 GLN A CA 1
ATOM 793 C C . GLN A 1 104 ? 11.451 -6.192 -0.727 1.00 94.94 104 GLN A C 1
ATOM 795 O O . GLN A 1 104 ? 12.162 -6.726 -1.578 1.00 94.94 104 GLN A O 1
ATOM 800 N N . ASP A 1 105 ? 11.229 -6.717 0.480 1.00 96.81 105 ASP A N 1
ATOM 801 C CA . ASP A 1 105 ? 11.732 -8.021 0.923 1.00 96.81 105 ASP A CA 1
ATOM 802 C C . ASP A 1 105 ? 10.931 -9.202 0.338 1.00 96.81 105 ASP A C 1
ATOM 804 O O . ASP A 1 105 ? 11.440 -10.322 0.252 1.00 96.81 105 ASP A O 1
ATOM 808 N N . LEU A 1 106 ? 9.675 -8.974 -0.067 1.00 96.75 106 LEU A N 1
ATOM 809 C CA . LEU A 1 106 ? 8.775 -10.004 -0.600 1.00 96.75 106 LEU A CA 1
ATOM 810 C C . LEU A 1 106 ? 8.824 -10.144 -2.126 1.00 96.75 106 LEU A C 1
ATOM 812 O O . LEU A 1 106 ? 8.459 -11.205 -2.641 1.00 96.75 106 LEU A O 1
ATOM 816 N N . ILE A 1 107 ? 9.214 -9.093 -2.853 1.00 94.62 107 ILE A N 1
ATOM 817 C CA . ILE A 1 107 ? 9.222 -9.088 -4.319 1.00 94.62 107 ILE A CA 1
ATOM 818 C C . ILE A 1 107 ? 10.568 -8.680 -4.913 1.00 94.62 107 ILE A C 1
ATOM 820 O O . ILE A 1 107 ? 11.198 -7.703 -4.515 1.00 94.62 107 ILE A O 1
ATOM 824 N N . ASP A 1 108 ? 10.957 -9.394 -5.967 1.00 91.62 108 ASP A N 1
ATOM 825 C CA . ASP A 1 108 ? 12.133 -9.069 -6.766 1.00 91.62 108 ASP A CA 1
ATOM 826 C C . ASP A 1 108 ? 11.819 -7.908 -7.726 1.00 91.62 108 ASP A C 1
ATOM 828 O O . ASP A 1 108 ? 11.336 -8.104 -8.844 1.00 91.62 108 ASP A O 1
ATOM 832 N N . GLY A 1 109 ? 12.080 -6.673 -7.295 1.00 89.31 109 GLY A N 1
ATOM 833 C CA . GLY A 1 109 ? 11.957 -5.484 -8.144 1.00 89.31 109 GLY A CA 1
ATOM 834 C C . GLY A 1 109 ? 11.697 -4.194 -7.366 1.00 89.31 109 GLY A C 1
ATOM 835 O O . GLY A 1 109 ? 11.345 -4.251 -6.194 1.00 89.31 109 GLY A O 1
ATOM 836 N N . PRO A 1 110 ? 11.868 -3.014 -7.989 1.00 89.69 110 PRO A N 1
ATOM 837 C CA . PRO A 1 110 ? 11.680 -1.742 -7.301 1.00 89.69 110 PRO A CA 1
ATOM 838 C C . PRO A 1 110 ? 10.212 -1.516 -6.916 1.00 89.69 110 PRO A C 1
ATOM 840 O O . PRO A 1 110 ? 9.322 -1.577 -7.768 1.00 89.69 110 PRO A O 1
ATOM 843 N N . VAL A 1 111 ? 9.972 -1.169 -5.650 1.00 93.19 111 VAL A N 1
ATOM 844 C CA . VAL A 1 111 ? 8.635 -0.834 -5.139 1.00 93.19 111 VAL A CA 1
ATOM 845 C C . VAL A 1 111 ? 8.450 0.681 -5.051 1.00 93.19 111 VAL A C 1
ATOM 847 O O . VAL A 1 111 ? 8.996 1.352 -4.175 1.00 93.19 111 VAL A O 1
ATOM 850 N N . TYR A 1 112 ? 7.651 1.251 -5.956 1.00 92.19 112 TYR A N 1
ATOM 851 C CA . TYR A 1 112 ? 7.310 2.675 -5.913 1.00 92.19 112 TYR A CA 1
ATOM 852 C C . TYR A 1 112 ? 6.103 2.931 -5.007 1.00 92.19 112 TYR A C 1
ATOM 854 O O . TYR A 1 112 ? 5.099 2.227 -5.094 1.00 92.19 112 TYR A O 1
ATOM 862 N N . LYS A 1 113 ? 6.145 4.017 -4.219 1.00 93.69 113 LYS A N 1
ATOM 863 C CA . LYS A 1 113 ? 5.063 4.393 -3.283 1.00 93.69 113 LYS A CA 1
ATOM 864 C C . LYS A 1 113 ? 3.677 4.408 -3.932 1.00 93.69 113 LYS A C 1
ATOM 866 O O . LYS A 1 113 ? 2.714 3.914 -3.359 1.00 93.69 113 LYS A O 1
ATOM 871 N N . GLY A 1 114 ? 3.578 4.971 -5.137 1.00 91.81 114 GLY A N 1
ATOM 872 C CA . GLY A 1 114 ? 2.315 5.030 -5.873 1.00 91.81 114 GLY A CA 1
ATOM 873 C C . GLY A 1 114 ? 1.773 3.645 -6.226 1.00 91.81 114 GLY A C 1
ATOM 874 O O . GLY A 1 114 ? 0.590 3.397 -6.027 1.00 91.81 114 GLY A O 1
ATOM 875 N N . ASP A 1 115 ? 2.643 2.741 -6.680 1.00 92.88 115 ASP A N 1
ATOM 876 C CA . ASP A 1 115 ? 2.257 1.380 -7.069 1.00 92.88 115 ASP A CA 1
ATOM 877 C C . ASP A 1 115 ? 1.855 0.554 -5.847 1.00 92.88 115 ASP A C 1
ATOM 879 O O . ASP A 1 115 ? 0.842 -0.135 -5.880 1.00 92.88 115 ASP A O 1
ATOM 883 N N . ALA A 1 116 ? 2.596 0.685 -4.744 1.00 95.06 116 ALA A N 1
ATOM 884 C CA . ALA A 1 116 ? 2.278 0.014 -3.489 1.00 95.06 116 ALA A CA 1
ATOM 885 C C . ALA A 1 116 ? 0.920 0.460 -2.923 1.00 95.06 116 ALA A C 1
ATOM 887 O O . ALA A 1 116 ? 0.119 -0.378 -2.516 1.00 95.06 116 ALA A O 1
ATOM 888 N N . ARG A 1 117 ? 0.624 1.769 -2.936 1.00 94.62 117 ARG A N 1
ATOM 889 C CA . ARG A 1 117 ? -0.680 2.302 -2.497 1.00 94.62 117 ARG A CA 1
ATOM 890 C C . ARG A 1 117 ? -1.825 1.835 -3.385 1.00 94.62 117 ARG A C 1
ATOM 892 O O . ARG A 1 117 ? -2.882 1.478 -2.875 1.00 94.62 117 ARG A O 1
ATOM 899 N N . GLU A 1 118 ? -1.626 1.871 -4.699 1.00 94.06 118 GLU A N 1
ATOM 900 C CA . GLU A 1 118 ? -2.624 1.433 -5.673 1.00 94.06 118 GLU A CA 1
ATOM 901 C C . GLU A 1 118 ? -2.919 -0.062 -5.508 1.00 94.06 118 GLU A C 1
ATOM 903 O O . GLU A 1 118 ? -4.079 -0.436 -5.358 1.00 94.06 118 GLU A O 1
ATOM 908 N N . ALA A 1 119 ? -1.881 -0.898 -5.407 1.00 95.50 119 ALA A N 1
ATOM 909 C CA . ALA A 1 119 ? -2.026 -2.327 -5.147 1.00 95.50 119 ALA A CA 1
ATOM 910 C C . ALA A 1 119 ? -2.704 -2.608 -3.795 1.00 95.50 119 ALA A C 1
ATOM 912 O O . ALA A 1 119 ? -3.619 -3.425 -3.731 1.00 95.50 119 ALA A O 1
ATOM 913 N N . ALA A 1 120 ? -2.322 -1.899 -2.727 1.00 96.31 120 ALA A N 1
ATOM 914 C CA . ALA A 1 120 ? -2.968 -2.030 -1.421 1.00 96.31 120 ALA A CA 1
ATOM 915 C C . ALA A 1 120 ? -4.463 -1.675 -1.480 1.00 96.31 120 ALA A C 1
ATOM 917 O O . ALA A 1 120 ? -5.285 -2.354 -0.866 1.00 96.31 120 ALA A O 1
ATOM 918 N N . LEU A 1 121 ? -4.830 -0.640 -2.244 1.00 95.81 121 LEU A N 1
ATOM 919 C CA . LEU A 1 121 ? -6.225 -0.260 -2.445 1.00 95.81 121 LEU A CA 1
ATOM 920 C C . LEU A 1 121 ? -6.996 -1.312 -3.253 1.00 95.81 121 LEU A C 1
ATOM 922 O O . LEU A 1 121 ? -8.138 -1.600 -2.906 1.00 95.81 121 LEU A O 1
ATOM 926 N N . VAL A 1 122 ? -6.388 -1.900 -4.288 1.00 97.12 122 VAL A N 1
ATOM 927 C CA . VAL A 1 122 ? -6.993 -3.001 -5.060 1.00 97.12 122 VAL A CA 1
ATOM 928 C C . VAL A 1 122 ? -7.258 -4.204 -4.155 1.00 97.12 122 VAL A C 1
ATOM 930 O O . VAL A 1 122 ? -8.392 -4.671 -4.093 1.00 97.12 122 VAL A O 1
ATOM 933 N N . VAL A 1 123 ? -6.268 -4.633 -3.365 1.00 97.94 123 VAL A N 1
ATOM 934 C CA . VAL A 1 123 ? -6.439 -5.727 -2.392 1.00 97.94 123 VAL A CA 1
ATOM 935 C C . VAL A 1 123 ? -7.559 -5.405 -1.399 1.00 97.94 123 VAL A C 1
ATOM 937 O O . VAL A 1 123 ? -8.401 -6.253 -1.129 1.00 97.94 123 VAL A O 1
ATOM 940 N N . ALA A 1 124 ? -7.627 -4.171 -0.892 1.00 97.31 124 ALA A N 1
ATOM 941 C CA . ALA A 1 124 ? -8.690 -3.742 0.017 1.00 97.31 124 ALA A CA 1
ATOM 942 C C . ALA A 1 124 ? -10.092 -3.753 -0.630 1.00 97.31 124 ALA A C 1
ATOM 944 O O . ALA A 1 124 ? -11.083 -3.993 0.060 1.00 97.31 124 ALA A O 1
ATOM 945 N N . GLN A 1 125 ? -10.191 -3.491 -1.938 1.00 97.38 125 GLN A N 1
ATOM 946 C CA . GLN A 1 125 ? -11.447 -3.569 -2.693 1.00 97.38 125 GLN A CA 1
ATOM 947 C C . GLN A 1 125 ? -11.872 -5.016 -2.965 1.00 97.38 125 GLN A C 1
ATOM 949 O O . GLN A 1 125 ? -13.067 -5.310 -2.938 1.00 97.38 125 GLN A O 1
ATOM 954 N N . GLU A 1 126 ? -10.913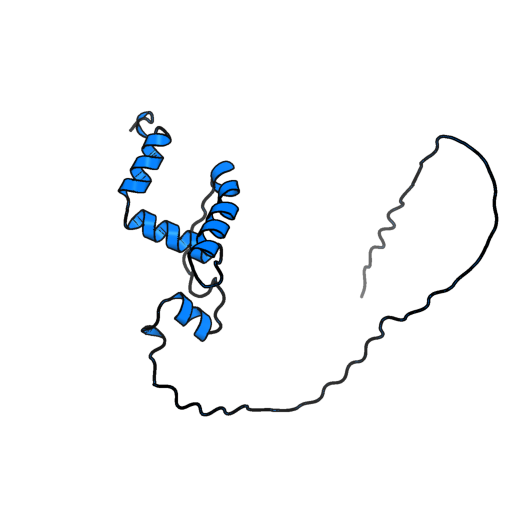 -5.909 -3.214 1.00 98.25 126 GLU A N 1
ATOM 955 C CA . GLU A 1 126 ? -11.153 -7.342 -3.421 1.00 98.25 126 GLU A CA 1
ATOM 956 C C . GLU A 1 126 ? -11.456 -8.082 -2.107 1.00 98.25 126 GLU A C 1
ATOM 958 O O . GLU A 1 126 ? -12.219 -9.049 -2.114 1.00 98.25 126 GLU A O 1
ATOM 963 N N . HIS A 1 127 ? -10.921 -7.585 -0.986 1.00 98.25 127 HIS A N 1
ATOM 964 C CA . HIS A 1 127 ? -11.045 -8.155 0.360 1.00 98.25 127 HIS A CA 1
ATOM 965 C C . HIS A 1 127 ? -11.646 -7.157 1.371 1.00 98.25 127 HIS A C 1
ATOM 967 O O . HIS A 1 127 ? -10.981 -6.753 2.337 1.00 98.25 127 HIS A O 1
ATOM 973 N N . PRO A 1 128 ? -12.910 -6.727 1.186 1.00 98.25 128 PRO A N 1
ATOM 974 C CA . PRO A 1 128 ? -13.542 -5.724 2.044 1.00 98.25 128 PRO A CA 1
ATOM 975 C C . PRO A 1 128 ? -13.669 -6.160 3.513 1.00 98.25 128 PRO A C 1
ATOM 977 O O . PRO A 1 128 ? -13.761 -5.313 4.402 1.00 98.25 128 PRO A O 1
ATOM 980 N N . GLU A 1 129 ? -13.655 -7.462 3.796 1.00 98.25 129 GLU A N 1
ATOM 981 C CA . GLU A 1 129 ? -13.677 -8.022 5.147 1.00 98.25 129 GLU A CA 1
ATOM 982 C C . GLU A 1 129 ? -12.474 -7.588 5.995 1.00 98.25 129 GLU A C 1
ATOM 984 O O . GLU A 1 129 ? -12.646 -7.273 7.174 1.00 98.25 129 GLU A O 1
ATOM 989 N N . LEU A 1 130 ? -11.282 -7.482 5.395 1.00 98.06 130 LEU A N 1
ATOM 990 C CA . LEU A 1 130 ? -10.071 -7.042 6.096 1.00 98.06 130 LEU A CA 1
ATOM 991 C C . LEU A 1 130 ? -10.161 -5.556 6.464 1.00 98.06 130 LEU A C 1
ATOM 993 O O . LEU A 1 130 ? -9.730 -5.128 7.537 1.00 98.06 130 LEU A O 1
ATOM 997 N N . VAL A 1 131 ? -10.781 -4.761 5.590 1.00 97.69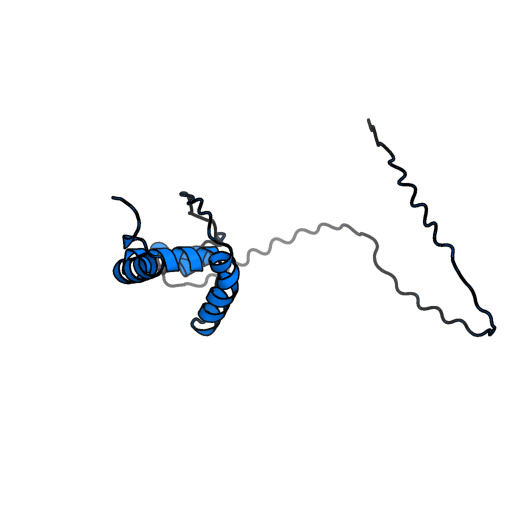 131 VAL A N 1
ATOM 998 C CA . VAL A 1 131 ? -11.059 -3.346 5.859 1.00 97.69 131 VAL A CA 1
ATOM 999 C C . VAL A 1 131 ? -12.095 -3.214 6.973 1.00 97.69 131 VAL A C 1
ATOM 1001 O O . VAL A 1 131 ? -11.926 -2.395 7.874 1.00 97.69 131 VAL A O 1
ATOM 1004 N N . ALA A 1 132 ? -13.149 -4.033 6.950 1.00 97.81 132 ALA A N 1
ATOM 1005 C CA . ALA A 1 132 ? -14.182 -4.031 7.981 1.00 97.81 132 ALA A CA 1
ATOM 1006 C C . ALA A 1 132 ? -13.619 -4.384 9.368 1.00 97.81 132 ALA A C 1
ATOM 1008 O O . ALA A 1 132 ? -14.000 -3.747 10.353 1.00 97.81 132 ALA A O 1
ATOM 1009 N N . GLU A 1 133 ? -12.684 -5.334 9.451 1.00 98.12 133 GLU A N 1
ATOM 1010 C CA . GLU A 1 133 ? -11.974 -5.655 10.694 1.00 98.12 133 GLU A CA 1
ATOM 1011 C C . GLU A 1 133 ? -11.226 -4.429 11.237 1.00 98.12 133 GLU A C 1
ATOM 1013 O O . GLU A 1 133 ? -11.415 -4.061 12.396 1.00 98.12 133 GLU A O 1
ATOM 1018 N N . LYS A 1 134 ? -10.470 -3.721 10.385 1.00 97.50 134 LYS A N 1
ATOM 1019 C CA . LYS A 1 134 ? -9.763 -2.492 10.785 1.00 97.50 134 LYS A CA 1
ATOM 1020 C C . LYS A 1 134 ? -10.707 -1.367 11.200 1.00 97.50 134 LYS A C 1
ATOM 1022 O O . LYS A 1 134 ? -10.451 -0.688 12.191 1.00 97.50 134 LYS A O 1
ATOM 1027 N N . LEU A 1 135 ? -11.820 -1.181 10.491 1.00 97.00 135 LEU A N 1
ATOM 1028 C CA . LEU A 1 135 ? -12.840 -0.199 10.876 1.00 97.00 135 LEU A CA 1
ATOM 1029 C C . LEU A 1 135 ? -13.486 -0.550 12.224 1.00 97.00 135 LEU A C 1
ATOM 1031 O O . LEU A 1 135 ? -13.757 0.344 13.026 1.00 97.00 135 LEU A O 1
ATOM 1035 N N . THR A 1 136 ? -13.698 -1.838 12.491 1.00 97.44 136 THR A N 1
ATOM 1036 C CA . THR A 1 136 ? -14.219 -2.327 13.775 1.00 97.44 136 THR A CA 1
ATOM 1037 C C . THR A 1 136 ? -13.209 -2.102 14.897 1.00 97.44 136 THR A C 1
ATOM 1039 O O . THR A 1 136 ? -13.580 -1.570 15.939 1.00 97.44 136 THR A O 1
ATOM 1042 N N . GLU A 1 137 ? -11.927 -2.403 14.668 1.00 97.06 137 GLU A N 1
ATOM 1043 C CA . GLU A 1 137 ? -10.827 -2.098 15.597 1.00 97.06 137 GLU A CA 1
ATOM 1044 C C . GLU A 1 137 ? -10.760 -0.596 15.921 1.00 97.06 137 GLU A C 1
ATOM 1046 O O . GLU A 1 137 ? -10.530 -0.203 17.064 1.00 97.06 137 GLU A O 1
ATOM 1051 N N . TRP A 1 138 ? -11.028 0.262 14.933 1.00 96.75 138 TRP A N 1
ATOM 1052 C CA . TRP A 1 138 ? -11.114 1.713 15.122 1.00 96.75 138 TRP A CA 1
ATOM 1053 C C . TRP A 1 138 ? -12.420 2.185 15.772 1.00 96.75 138 TRP A C 1
ATOM 1055 O O . TRP A 1 138 ? -12.582 3.383 16.012 1.00 96.75 138 TRP A O 1
ATOM 1065 N N . GLY A 1 139 ? -13.336 1.267 16.079 1.00 97.00 139 GLY A N 1
ATOM 1066 C CA . GLY A 1 139 ? -14.562 1.553 16.807 1.00 97.00 139 GLY A CA 1
ATOM 1067 C C . GLY A 1 139 ? -15.662 2.181 15.955 1.00 97.00 139 GLY A C 1
ATOM 1068 O O . GLY A 1 139 ? -16.455 2.959 16.484 1.00 97.00 139 GLY A O 1
ATOM 1069 N N . ILE A 1 140 ? -15.743 1.858 14.656 1.00 95.50 140 ILE A N 1
ATOM 1070 C CA . ILE A 1 140 ? -16.818 2.354 13.772 1.00 95.50 140 ILE A CA 1
ATOM 1071 C C . ILE A 1 140 ? -18.223 2.068 14.344 1.00 95.50 140 ILE A C 1
ATOM 1073 O O . ILE A 1 140 ? -19.152 2.833 14.112 1.00 95.50 140 ILE A O 1
ATOM 1077 N N . GLU A 1 141 ? -18.377 1.001 15.133 1.00 93.25 141 GLU A N 1
ATOM 1078 C CA . GLU A 1 141 ? -19.630 0.599 15.789 1.00 93.25 141 GLU A CA 1
ATOM 1079 C C . GLU A 1 141 ? -20.144 1.582 16.853 1.00 93.25 141 GLU A C 1
ATOM 1081 O O . GLU A 1 141 ? -21.335 1.570 17.162 1.00 93.25 141 GLU A O 1
ATOM 1086 N N . TYR A 1 142 ? -19.270 2.437 17.394 1.00 95.12 142 TYR A N 1
ATOM 1087 C CA . TYR A 1 142 ? -19.631 3.472 18.369 1.00 95.12 142 TYR A CA 1
ATOM 1088 C C . TYR A 1 142 ? -20.066 4.785 17.708 1.00 95.12 142 TYR A C 1
ATOM 1090 O O . TYR A 1 142 ? -20.399 5.738 18.412 1.00 95.12 142 TYR A O 1
ATOM 1098 N N . LEU A 1 143 ? -20.027 4.864 16.375 1.00 91.38 143 LEU A N 1
ATOM 1099 C CA . LEU A 1 143 ? -20.504 6.022 15.633 1.00 91.38 143 LEU A CA 1
ATOM 1100 C C . LEU A 1 143 ? -22.010 5.890 15.382 1.00 91.38 143 LEU A C 1
ATOM 1102 O O . LEU A 1 143 ? -22.501 4.820 15.015 1.00 91.38 143 LEU A O 1
ATOM 1106 N N . ASP A 1 144 ? -22.740 6.988 15.568 1.00 80.88 144 ASP A N 1
ATOM 1107 C CA . ASP A 1 144 ? -24.167 7.045 15.253 1.00 80.88 144 ASP A CA 1
ATOM 1108 C C . ASP A 1 144 ? -24.394 6.823 13.747 1.00 80.88 144 ASP A C 1
ATOM 1110 O O . ASP A 1 144 ? -23.619 7.300 12.912 1.00 80.88 144 ASP A O 1
ATOM 1114 N N . LYS A 1 145 ? -25.451 6.077 13.408 1.00 68.19 145 LYS A N 1
ATOM 1115 C CA . LYS A 1 145 ? -25.838 5.773 12.021 1.00 68.19 145 LYS A CA 1
ATOM 1116 C C . LYS A 1 145 ? -26.635 6.894 11.368 1.00 68.19 145 LYS A C 1
ATOM 1118 O O . LYS A 1 145 ? -27.514 7.461 12.055 1.00 68.19 145 LYS A O 1
#

Radius of gyration: 30.18 Å; chains: 1; bounding box: 81×58×64 Å

pLDDT: mean 72.49, std 23.97, range [31.67, 98.25]

Foldseek 3Di:
DDDDDDDPPDDPPDDDDDDDDDDDDDDDDDDDDDDDDDDDDDDDDDDPPPPPPPDPPPPLVPDPPVSSCVVVVHDPCPPVPDDDDDDDDPVVVVCLVVLLVVVPVVDDDHDDSSNSVVVVVVVCVVCVVVVVVVCVVVPVVPDDD

InterPro domains:
  IPR058276 Protein of unknown function DUF7970 [PF25925] (70-139)

Secondary structure (DSSP, 8-state):
-----------------------------------------------------------GGGS-HHHHHHHTT--TTTT----------HHHHHTHHHHHHHHHHHSSS---HHHHHHHHHHHHHH-HHHHHHHHHHTTGGGS--

Sequence (145 aa):
MTGLKKGTGSLDFDSDEDDAEDDTSSESTPASEDDDESSLQEEDTSSTRETTSQAPDLDVNDLPYLVQRQMRGASVNADRTNQLLLEVRPFVKADEDTFLADLQDLIDGPVYKGDAREAALVVAQEHPELVAEKLTEWGIEYLDK